Protein AF-A0A850MN80-F1 (afdb_monomer)

pLDDT: mean 93.45, std 7.49, range [56.69, 98.56]

Mean predicted aligned error: 3.31 Å

Radius of gyration: 13.98 Å; Cα contacts (8 Å, |Δi|>4): 41; chains: 1; bounding box: 30×23×40 Å

Foldseek 3Di:
DAPDPVGCPVVVVVVVLVVVLVVCVVVVQHSLLDDDDDDDPPRVVSVVVVVVSSVVSDVVSDDGPPDD

Sequence (68 aa):
MGECDFNNGNLKAQARINFVKRVLNRIGLDERRVNLYECGAAEFNRFLEAVNDTMGKLEKIGPNPLKN

Secondary structure (DSSP, 8-state):
----TTSSHHHHHHHHHHHHHHHHHHTTS-GGG-------TT-HHHHHHHHHHHHHHHHHH-S-TT--

Structure (mmCIF, N/CA/C/O backbone):
data_AF-A0A850MN80-F1
#
_entry.id   AF-A0A850MN80-F1
#
loop_
_atom_site.group_PDB
_atom_site.id
_atom_site.type_symbol
_atom_site.label_atom_id
_atom_site.label_alt_id
_atom_site.label_comp_id
_atom_site.label_asym_id
_atom_site.label_entity_id
_atom_site.label_seq_id
_atom_site.pdbx_PDB_ins_code
_atom_site.Cartn_x
_atom_site.Cartn_y
_atom_site.Cartn_z
_atom_site.occupancy
_atom_site.B_iso_or_equiv
_atom_site.auth_seq_id
_atom_site.auth_comp_id
_atom_site.auth_asym_id
_atom_site.auth_atom_id
_atom_site.pdbx_PDB_model_num
ATOM 1 N N . MET A 1 1 ? 1.211 0.411 -14.857 1.00 63.56 1 MET A N 1
ATOM 2 C CA . MET A 1 1 ? 1.216 -1.043 -14.606 1.00 63.56 1 MET A CA 1
ATOM 3 C C . MET A 1 1 ? 1.630 -1.759 -15.854 1.00 63.56 1 MET A C 1
ATOM 5 O O . MET A 1 1 ? 0.842 -1.826 -16.782 1.00 63.56 1 MET A O 1
ATOM 9 N N . GLY A 1 2 ? 2.873 -2.242 -15.898 1.00 66.88 2 GLY A N 1
ATOM 10 C CA . GLY A 1 2 ? 3.366 -2.967 -17.073 1.00 66.88 2 GLY A CA 1
ATOM 11 C C . GLY A 1 2 ? 4.855 -3.305 -17.068 1.00 66.88 2 GLY A C 1
ATOM 12 O O . GLY A 1 2 ? 5.235 -4.273 -17.705 1.00 66.88 2 GLY A O 1
ATOM 13 N N . GLU A 1 3 ? 5.679 -2.587 -16.304 1.00 80.00 3 GLU A N 1
ATOM 14 C CA . GLU A 1 3 ? 7.143 -2.770 -16.297 1.00 80.00 3 GLU A CA 1
ATOM 15 C C . GLU A 1 3 ? 7.625 -3.789 -15.256 1.00 80.00 3 GLU A C 1
ATOM 17 O O . GLU A 1 3 ? 8.648 -3.612 -14.606 1.00 80.00 3 GLU A O 1
ATOM 22 N N . CYS A 1 4 ? 6.854 -4.849 -15.015 1.00 88.94 4 CYS A N 1
ATOM 23 C CA . CYS A 1 4 ? 7.312 -5.883 -14.097 1.00 88.94 4 CYS A CA 1
ATOM 24 C C . CYS A 1 4 ? 8.332 -6.775 -14.808 1.00 88.94 4 CYS A C 1
ATOM 26 O O . CYS A 1 4 ? 7.965 -7.493 -15.737 1.00 88.94 4 CYS A O 1
ATOM 28 N N . ASP A 1 5 ? 9.560 -6.828 -14.288 1.00 90.25 5 ASP A N 1
ATOM 29 C CA . ASP A 1 5 ? 10.621 -7.734 -14.768 1.00 90.25 5 ASP A CA 1
ATOM 30 C C . ASP A 1 5 ? 10.193 -9.214 -14.783 1.00 90.25 5 ASP A C 1
ATOM 32 O O . ASP A 1 5 ? 10.743 -10.041 -15.505 1.00 90.25 5 ASP A O 1
ATOM 36 N N . PHE A 1 6 ? 9.166 -9.552 -13.999 1.00 92.56 6 PHE A N 1
ATOM 37 C CA . PHE A 1 6 ? 8.612 -10.895 -13.847 1.00 92.56 6 PHE A CA 1
ATOM 38 C C . PHE A 1 6 ? 7.205 -11.019 -14.453 1.00 92.56 6 PHE A C 1
ATOM 40 O O . PHE A 1 6 ? 6.323 -11.689 -13.902 1.00 92.56 6 PHE A O 1
ATOM 47 N N . ASN A 1 7 ? 6.982 -10.373 -15.599 1.00 90.62 7 ASN A N 1
ATOM 48 C CA . ASN A 1 7 ? 5.736 -10.359 -16.368 1.00 90.62 7 ASN A CA 1
ATOM 49 C C . ASN A 1 7 ? 4.566 -9.656 -15.656 1.00 90.62 7 ASN A C 1
ATOM 51 O O . ASN A 1 7 ? 4.289 -8.489 -15.899 1.00 90.62 7 ASN A O 1
ATOM 55 N N . ASN A 1 8 ? 3.830 -10.369 -14.796 1.00 93.56 8 ASN A N 1
ATOM 56 C CA . ASN A 1 8 ? 2.551 -9.906 -14.2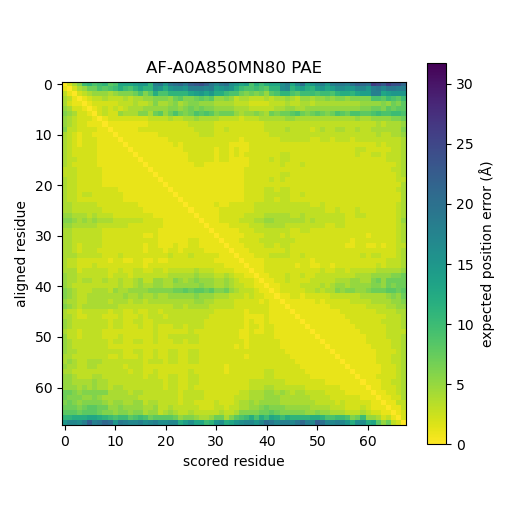37 1.00 93.56 8 ASN A CA 1
ATOM 57 C C . ASN A 1 8 ? 2.522 -9.867 -12.703 1.00 93.56 8 ASN A C 1
ATOM 59 O O . ASN A 1 8 ? 1.447 -9.880 -12.092 1.00 93.56 8 ASN A O 1
ATOM 63 N N . GLY A 1 9 ? 3.696 -9.833 -12.068 1.00 94.00 9 GLY A N 1
ATOM 64 C CA . GLY A 1 9 ? 3.827 -9.758 -10.612 1.00 94.00 9 GLY A CA 1
ATOM 65 C C . GLY A 1 9 ? 3.122 -8.536 -10.019 1.00 94.00 9 GLY A C 1
ATOM 66 O O . GLY A 1 9 ? 2.373 -8.666 -9.049 1.00 94.00 9 GLY A O 1
ATOM 67 N N . ASN A 1 10 ? 3.269 -7.373 -10.654 1.00 93.62 10 ASN A N 1
ATOM 68 C CA . ASN A 1 10 ? 2.581 -6.139 -10.266 1.00 93.62 10 ASN A CA 1
ATOM 69 C C . ASN A 1 10 ? 1.046 -6.249 -10.370 1.00 93.62 10 ASN A C 1
ATOM 71 O O . ASN A 1 10 ? 0.341 -5.835 -9.452 1.00 93.62 10 ASN A O 1
ATOM 75 N N . LEU A 1 11 ? 0.512 -6.874 -11.426 1.00 94.38 11 LEU A N 1
ATOM 76 C CA . LEU A 1 11 ? -0.933 -7.088 -11.591 1.00 94.38 11 LEU A CA 1
ATOM 77 C C . LEU A 1 11 ? -1.495 -8.001 -10.492 1.00 94.38 11 LEU A C 1
ATOM 79 O O . LEU A 1 11 ? -2.549 -7.727 -9.913 1.00 94.38 11 LEU A O 1
ATOM 83 N N . LYS A 1 12 ? -0.762 -9.067 -10.146 1.00 95.62 12 LYS A N 1
ATOM 84 C CA . LYS A 1 12 ? -1.112 -9.953 -9.025 1.00 95.62 12 LYS A CA 1
ATOM 85 C C . LYS A 1 12 ? -1.062 -9.215 -7.685 1.00 95.62 12 LYS A C 1
ATOM 87 O O . LYS A 1 12 ? -1.944 -9.420 -6.850 1.00 95.62 12 LYS A O 1
ATOM 92 N N . ALA A 1 13 ? -0.067 -8.351 -7.475 1.00 95.81 13 ALA A N 1
ATOM 93 C CA . ALA A 1 13 ? 0.023 -7.511 -6.283 1.00 95.81 13 ALA A CA 1
ATOM 94 C C . ALA A 1 13 ? -1.179 -6.560 -6.176 1.00 95.81 13 ALA A C 1
ATOM 96 O O . ALA A 1 13 ? -1.815 -6.508 -5.125 1.00 95.81 13 ALA A O 1
ATOM 97 N N . GLN A 1 14 ? -1.569 -5.900 -7.272 1.00 95.88 14 GLN A N 1
ATOM 98 C CA . GLN A 1 14 ? -2.746 -5.028 -7.302 1.00 95.88 14 GLN A CA 1
ATOM 99 C C . GLN A 1 14 ? -4.032 -5.779 -6.939 1.00 95.88 14 GLN A C 1
ATOM 101 O O . GLN A 1 14 ? -4.821 -5.297 -6.123 1.00 95.88 14 GLN A O 1
ATOM 106 N N . ALA A 1 15 ? -4.237 -6.982 -7.485 1.00 96.88 15 ALA A N 1
ATOM 107 C CA . ALA A 1 15 ? -5.400 -7.806 -7.156 1.00 96.88 15 ALA A CA 1
ATOM 108 C C . ALA A 1 15 ? -5.453 -8.162 -5.658 1.00 96.88 15 ALA A C 1
ATOM 110 O O . ALA A 1 15 ? -6.512 -8.066 -5.030 1.00 96.88 15 ALA A O 1
ATOM 111 N N . ARG A 1 16 ? -4.305 -8.518 -5.066 1.00 97.94 16 ARG A N 1
ATOM 112 C CA . ARG A 1 16 ? -4.186 -8.820 -3.630 1.00 97.94 16 ARG A CA 1
ATOM 113 C C . ARG A 1 16 ? -4.443 -7.587 -2.769 1.00 97.94 16 ARG A C 1
ATOM 115 O O . ARG A 1 16 ? -5.205 -7.680 -1.814 1.00 97.94 16 ARG A O 1
ATOM 122 N N 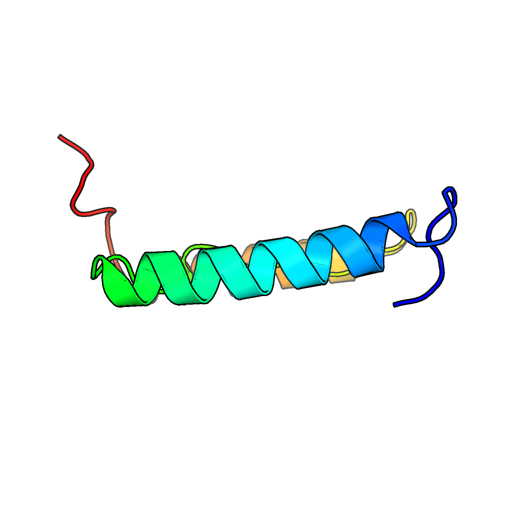. ILE A 1 17 ? -3.888 -6.431 -3.127 1.00 98.00 17 ILE A N 1
ATOM 123 C CA . ILE A 1 17 ? -4.103 -5.180 -2.387 1.00 98.00 17 ILE A CA 1
ATOM 124 C C . ILE A 1 17 ? -5.574 -4.764 -2.4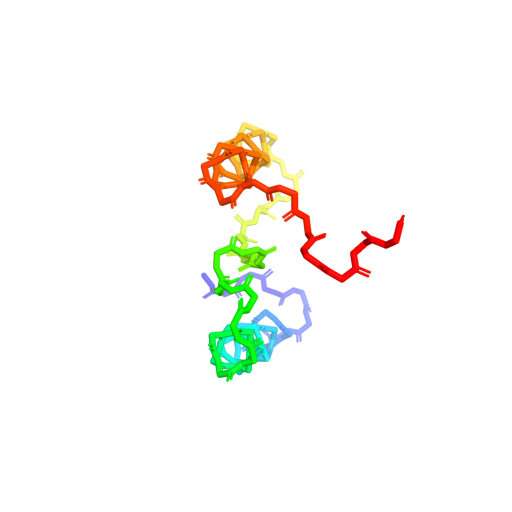36 1.00 98.00 17 ILE A C 1
ATOM 126 O O . ILE A 1 17 ? -6.138 -4.412 -1.404 1.00 98.00 17 ILE A O 1
ATOM 130 N N . ASN A 1 18 ? -6.242 -4.903 -3.584 1.00 98.00 18 ASN A N 1
ATOM 131 C CA . ASN A 1 18 ? -7.681 -4.649 -3.689 1.00 98.00 18 ASN A CA 1
ATOM 132 C C . ASN A 1 18 ? -8.501 -5.568 -2.771 1.00 98.00 18 ASN A C 1
ATOM 134 O O . ASN A 1 18 ? -9.495 -5.135 -2.190 1.00 98.00 18 ASN A O 1
ATOM 138 N N . PHE A 1 19 ? -8.104 -6.835 -2.630 1.00 98.56 19 PHE A N 1
ATOM 139 C CA . PHE A 1 19 ? -8.733 -7.749 -1.678 1.00 98.56 19 PHE A CA 1
ATOM 140 C C . PHE A 1 19 ? -8.483 -7.327 -0.225 1.00 98.56 19 PHE A C 1
ATOM 142 O O . PHE A 1 19 ? -9.437 -7.221 0.542 1.00 98.56 19 PHE A O 1
ATOM 149 N N . VAL A 1 20 ? -7.235 -7.014 0.134 1.00 98.50 20 VAL A N 1
ATOM 150 C CA . VAL A 1 20 ? -6.855 -6.546 1.478 1.00 98.50 20 VAL A CA 1
ATOM 151 C C . VAL A 1 20 ? -7.634 -5.291 1.868 1.00 98.50 20 VAL A C 1
ATOM 153 O O . VAL A 1 20 ? -8.188 -5.246 2.961 1.00 98.50 20 VAL A O 1
ATOM 156 N N . LYS A 1 21 ? -7.763 -4.311 0.966 1.00 98.25 21 LYS A N 1
ATOM 157 C CA . LYS A 1 21 ? -8.566 -3.098 1.185 1.00 98.25 21 LYS A CA 1
ATOM 158 C C . LYS A 1 21 ? -10.008 -3.420 1.587 1.00 98.25 21 LYS A C 1
ATOM 160 O O . LYS A 1 21 ? -10.486 -2.949 2.617 1.00 98.25 21 LYS A O 1
ATOM 165 N N . ARG A 1 22 ? -10.670 -4.324 0.852 1.00 98.44 22 ARG A N 1
ATOM 166 C CA . ARG A 1 22 ? -12.026 -4.789 1.200 1.00 98.44 22 ARG A CA 1
ATOM 167 C C . ARG A 1 22 ? -12.080 -5.471 2.566 1.00 98.44 22 ARG A C 1
ATOM 169 O O . ARG A 1 22 ? -13.040 -5.262 3.302 1.00 98.44 22 ARG A O 1
ATOM 176 N N . VAL A 1 23 ? -11.071 -6.277 2.906 1.00 98.25 23 VAL A N 1
ATOM 177 C CA . VAL A 1 23 ? -10.986 -6.928 4.221 1.00 98.25 23 VAL A CA 1
ATOM 178 C C . VAL A 1 23 ? -10.850 -5.887 5.329 1.00 98.25 23 VAL A C 1
ATOM 180 O O . VAL A 1 23 ? -11.640 -5.932 6.263 1.00 98.25 23 VAL A O 1
ATOM 183 N N . LEU A 1 24 ? -9.928 -4.926 5.203 1.00 97.25 24 LEU A N 1
ATOM 184 C CA . LEU A 1 24 ? -9.704 -3.864 6.192 1.00 97.25 24 LEU A CA 1
ATOM 185 C C . LEU A 1 24 ? -10.969 -3.048 6.462 1.00 97.25 24 LEU A C 1
ATOM 187 O O . LEU A 1 24 ? -11.311 -2.831 7.621 1.00 97.25 24 LEU A O 1
ATOM 191 N N . ASN A 1 25 ? -11.705 -2.665 5.415 1.00 96.69 25 ASN A N 1
ATOM 192 C CA . ASN A 1 25 ? -12.999 -2.003 5.581 1.00 96.69 25 ASN A CA 1
ATOM 193 C C . ASN A 1 25 ? -14.013 -2.894 6.303 1.00 96.69 25 ASN A C 1
ATOM 195 O O . ASN A 1 25 ? -14.701 -2.430 7.209 1.00 96.69 25 ASN A O 1
ATOM 199 N N . ARG A 1 26 ? -14.085 -4.183 5.950 1.00 97.69 26 ARG A N 1
ATOM 200 C CA . ARG A 1 26 ? -15.018 -5.129 6.579 1.00 97.69 26 ARG A CA 1
ATOM 201 C C . ARG A 1 26 ? -14.747 -5.338 8.070 1.00 97.69 26 ARG A C 1
ATOM 203 O O . ARG A 1 26 ? -15.692 -5.577 8.813 1.00 97.69 26 ARG A O 1
ATOM 210 N N . ILE A 1 27 ? -13.489 -5.257 8.497 1.00 95.81 27 ILE A N 1
ATOM 211 C CA . ILE A 1 27 ? -13.098 -5.393 9.909 1.00 95.81 27 ILE A CA 1
ATOM 212 C C . ILE A 1 27 ? -12.959 -4.045 10.635 1.00 95.81 27 ILE A C 1
ATOM 214 O O . ILE A 1 27 ? -12.480 -4.012 11.763 1.00 95.81 27 ILE A O 1
ATOM 218 N N . GLY A 1 28 ? -13.360 -2.935 10.005 1.00 94.69 28 GLY A N 1
ATOM 219 C CA . GLY A 1 28 ? -13.375 -1.610 10.632 1.00 94.69 28 GLY A CA 1
ATOM 220 C C . GLY A 1 28 ? -12.004 -0.946 10.801 1.00 94.69 28 GLY A C 1
ATOM 221 O O . GLY A 1 28 ? -11.872 -0.033 11.609 1.00 94.69 28 GLY A O 1
ATOM 222 N N . LEU A 1 29 ? -10.977 -1.374 10.056 1.00 95.19 29 LEU A N 1
ATOM 223 C CA . LEU A 1 29 ? -9.619 -0.818 10.151 1.00 95.19 29 LEU A CA 1
ATOM 224 C C . LEU A 1 29 ? -9.297 0.280 9.138 1.00 95.19 29 LEU A C 1
ATOM 226 O O . LEU A 1 29 ? -8.205 0.835 9.221 1.00 95.19 29 LEU A O 1
ATOM 230 N N . ASP A 1 30 ? -10.226 0.619 8.245 1.00 95.81 30 ASP A N 1
ATOM 231 C CA . ASP A 1 30 ? -10.044 1.568 7.138 1.00 95.81 30 ASP A CA 1
ATOM 232 C C . ASP A 1 30 ? -9.060 1.069 6.061 1.00 95.81 30 ASP A C 1
ATOM 234 O O . ASP A 1 30 ? -7.869 0.844 6.293 1.00 95.81 30 ASP A O 1
ATOM 238 N N . GLU A 1 31 ? -9.552 0.908 4.834 1.00 96.81 31 GLU A N 1
ATOM 239 C CA . GLU A 1 31 ? -8.753 0.449 3.696 1.00 96.81 31 GLU A CA 1
ATOM 240 C C . GLU A 1 31 ? -7.567 1.355 3.352 1.00 96.81 31 GLU A C 1
ATOM 242 O O . GLU A 1 31 ? -6.594 0.891 2.753 1.00 96.81 31 GLU A O 1
ATOM 247 N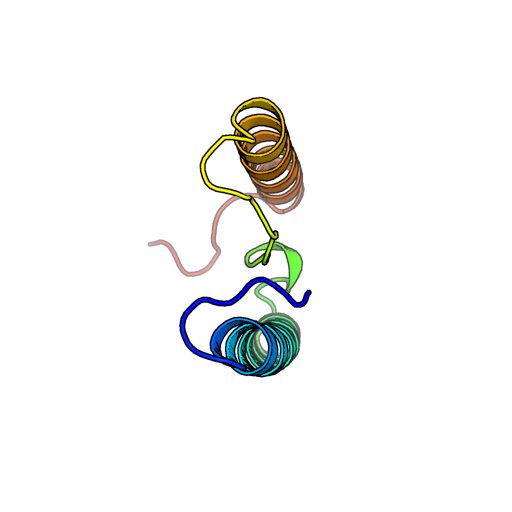 N . ARG A 1 32 ? -7.620 2.637 3.734 1.00 96.06 32 ARG A N 1
ATOM 248 C CA . ARG A 1 32 ? -6.574 3.621 3.436 1.00 96.06 32 ARG A CA 1
ATOM 249 C C . ARG A 1 32 ? -5.287 3.358 4.219 1.00 96.06 32 ARG A C 1
ATOM 251 O O . ARG A 1 32 ? -4.266 3.960 3.886 1.00 96.06 32 ARG A O 1
ATOM 258 N N . ARG A 1 33 ? -5.300 2.436 5.196 1.00 95.75 33 ARG A N 1
ATOM 259 C CA . ARG A 1 33 ? -4.096 1.959 5.899 1.00 95.75 33 ARG A CA 1
ATOM 260 C C . ARG A 1 33 ? -3.142 1.147 5.019 1.00 95.75 33 ARG A C 1
ATOM 262 O O . ARG A 1 33 ? -1.996 0.954 5.411 1.00 95.75 33 ARG A O 1
ATOM 269 N N . VAL A 1 34 ? -3.582 0.681 3.848 1.00 96.06 34 VAL A N 1
ATOM 270 C CA . VAL A 1 34 ? -2.732 -0.026 2.878 1.00 96.06 34 VAL A CA 1
ATOM 271 C C . VAL A 1 34 ? -2.887 0.613 1.503 1.00 96.06 34 VAL A C 1
ATOM 273 O O . VAL A 1 34 ? -3.991 0.733 0.978 1.00 96.06 34 VAL A O 1
ATOM 276 N N . ASN A 1 35 ? -1.771 0.983 0.878 1.00 94.38 35 ASN A N 1
ATOM 277 C CA . ASN A 1 35 ? -1.741 1.541 -0.471 1.00 94.38 35 ASN A CA 1
ATOM 278 C C . ASN A 1 35 ? -0.659 0.845 -1.302 1.00 94.38 35 ASN A C 1
ATOM 280 O O . ASN A 1 35 ? 0.340 0.376 -0.762 1.00 94.38 35 ASN A O 1
ATOM 284 N N . LEU A 1 36 ? -0.882 0.768 -2.613 1.00 95.75 36 LEU A N 1
ATOM 285 C CA . LEU A 1 36 ? 0.092 0.277 -3.580 1.00 95.75 36 LEU A CA 1
ATOM 286 C C . LEU A 1 36 ? 0.363 1.399 -4.572 1.00 95.75 36 LEU A C 1
ATOM 288 O O . LEU A 1 36 ? -0.578 1.967 -5.124 1.00 95.75 36 LEU A O 1
ATOM 292 N N . TYR A 1 37 ? 1.640 1.682 -4.788 1.00 95.12 37 TYR A N 1
ATOM 293 C CA . TYR A 1 37 ? 2.111 2.649 -5.767 1.00 95.12 37 TYR A CA 1
ATOM 294 C C . TYR A 1 37 ? 3.112 1.954 -6.674 1.00 95.12 37 TYR A C 1
ATOM 296 O O . TYR A 1 37 ? 3.828 1.045 -6.251 1.00 95.12 37 TYR A O 1
ATOM 304 N N . GLU A 1 38 ? 3.159 2.393 -7.920 1.00 91.88 38 GLU A N 1
ATOM 305 C CA . GLU A 1 38 ? 4.224 2.011 -8.833 1.00 91.88 38 GLU A CA 1
ATOM 306 C C . GLU A 1 38 ? 5.332 3.045 -8.767 1.00 91.88 38 GLU A C 1
ATOM 308 O O . GLU A 1 38 ? 5.050 4.244 -8.767 1.00 91.88 38 GLU A O 1
ATOM 313 N N . CYS A 1 39 ? 6.567 2.567 -8.707 1.00 92.88 39 CYS A N 1
ATOM 314 C CA . CYS A 1 39 ? 7.759 3.392 -8.689 1.00 92.88 39 CYS A CA 1
ATOM 315 C C . CYS A 1 39 ? 8.852 2.657 -9.465 1.00 92.88 39 CYS A C 1
ATOM 317 O O . CYS A 1 39 ? 9.219 1.539 -9.098 1.00 92.88 39 CYS A O 1
ATOM 319 N N . GLY A 1 40 ? 9.344 3.269 -10.537 1.00 91.25 40 GLY A N 1
ATOM 320 C CA . GLY A 1 40 ? 10.521 2.801 -11.259 1.00 91.25 40 GLY A CA 1
ATOM 321 C C . GLY A 1 40 ? 11.802 3.005 -10.446 1.00 91.25 40 GLY A C 1
ATOM 322 O O . GLY A 1 40 ? 11.845 3.808 -9.512 1.00 91.25 40 GLY A O 1
ATOM 323 N N . ALA A 1 41 ? 12.875 2.304 -10.825 1.00 90.19 41 ALA A N 1
ATOM 324 C CA . ALA A 1 41 ? 14.143 2.305 -10.086 1.00 90.19 41 ALA A CA 1
ATOM 325 C C . ALA A 1 41 ? 14.798 3.697 -9.954 1.00 90.19 41 ALA A C 1
ATOM 327 O O . ALA A 1 41 ? 15.504 3.955 -8.984 1.00 90.19 41 ALA A O 1
ATOM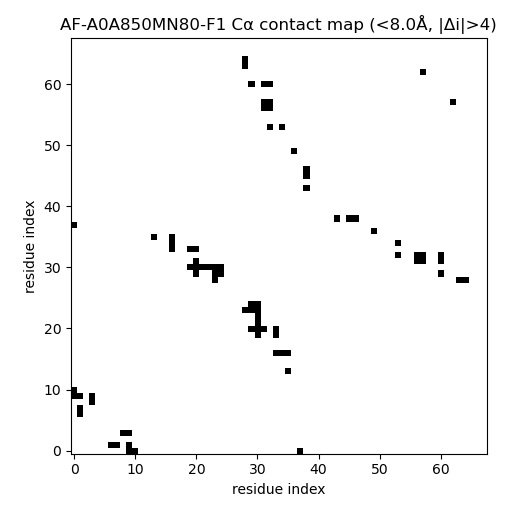 328 N N . ALA A 1 42 ? 14.550 4.596 -10.911 1.00 93.69 42 ALA A N 1
ATOM 329 C CA . ALA A 1 42 ? 15.084 5.959 -10.926 1.00 93.6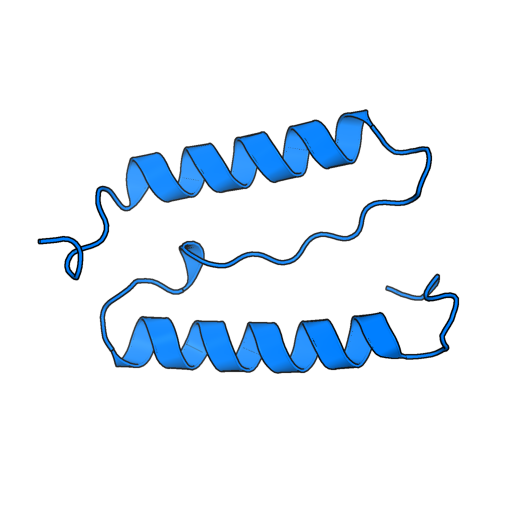9 42 ALA A CA 1
ATOM 330 C C . ALA A 1 42 ? 14.060 7.034 -10.497 1.00 93.69 42 ALA A C 1
ATOM 332 O O . ALA A 1 42 ? 14.377 8.222 -10.500 1.00 93.69 42 ALA A O 1
ATOM 333 N N . GLU A 1 43 ? 12.836 6.658 -10.113 1.00 94.75 43 GLU A N 1
ATOM 334 C CA . GLU A 1 43 ? 11.762 7.609 -9.790 1.00 94.75 43 GLU A CA 1
ATOM 335 C C . GLU A 1 43 ? 11.754 8.018 -8.300 1.00 94.75 43 GLU A C 1
ATOM 337 O O . GLU A 1 43 ? 10.751 7.877 -7.602 1.00 94.75 43 GLU A O 1
ATOM 342 N N . PHE A 1 44 ? 12.861 8.565 -7.786 1.00 95.31 44 PHE A N 1
ATOM 343 C CA . PHE A 1 44 ? 12.972 8.929 -6.360 1.00 95.31 44 PHE A CA 1
ATOM 344 C C . PHE A 1 44 ? 11.876 9.899 -5.878 1.00 95.31 44 PHE A C 1
ATOM 346 O O . PHE A 1 44 ? 11.302 9.710 -4.807 1.00 95.31 44 PHE A O 1
ATOM 353 N N . ASN A 1 45 ? 11.530 10.908 -6.682 1.00 97.31 45 ASN A N 1
ATOM 354 C CA . ASN A 1 45 ? 10.474 11.862 -6.323 1.00 97.31 45 ASN A CA 1
ATOM 355 C C . ASN A 1 45 ? 9.108 11.178 -6.175 1.00 97.31 45 ASN A C 1
ATOM 357 O O . ASN A 1 45 ? 8.361 11.486 -5.251 1.00 97.31 45 ASN A O 1
ATOM 361 N N . ARG A 1 46 ? 8.814 10.186 -7.021 1.00 95.94 46 ARG A N 1
ATOM 362 C CA . ARG A 1 46 ? 7.568 9.419 -6.951 1.00 95.94 46 ARG A CA 1
ATOM 363 C C . ARG A 1 46 ? 7.503 8.549 -5.699 1.00 95.94 46 ARG A C 1
ATOM 365 O O . ARG A 1 46 ? 6.441 8.414 -5.094 1.00 95.94 46 ARG A O 1
ATOM 372 N N . PHE A 1 47 ? 8.640 7.999 -5.276 1.00 96.06 47 PHE A N 1
ATOM 373 C CA . PHE A 1 47 ? 8.746 7.323 -3.985 1.00 96.06 47 PHE A CA 1
ATOM 374 C C . PHE A 1 47 ? 8.440 8.282 -2.824 1.00 96.06 47 PHE A C 1
ATOM 376 O O . PHE A 1 47 ? 7.634 7.944 -1.956 1.00 96.06 47 PHE A O 1
ATOM 383 N N . LEU A 1 48 ? 9.019 9.490 -2.824 1.00 97.88 48 LEU A N 1
ATOM 384 C CA . LEU A 1 48 ? 8.737 10.500 -1.796 1.00 97.88 48 LEU A CA 1
ATOM 385 C C . LEU A 1 48 ? 7.255 10.895 -1.761 1.00 97.88 48 LEU A C 1
ATOM 387 O O . LEU A 1 48 ? 6.666 10.968 -0.684 1.00 97.88 48 LEU A O 1
ATOM 391 N N . GLU A 1 49 ? 6.634 11.106 -2.922 1.00 97.75 49 GLU A N 1
ATOM 3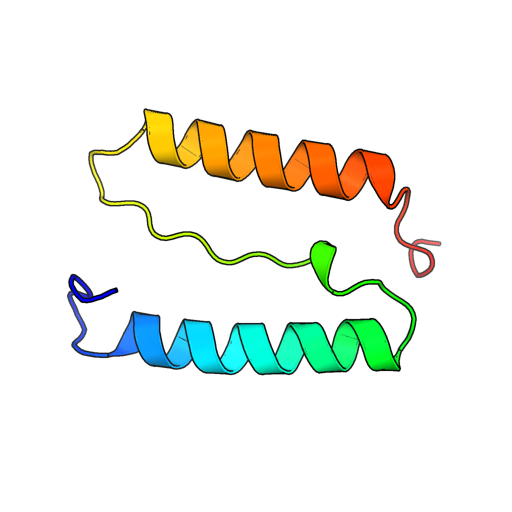92 C CA . GLU A 1 49 ? 5.198 11.384 -3.031 1.00 97.75 49 GLU A CA 1
ATOM 393 C C . GLU A 1 49 ? 4.350 10.248 -2.446 1.00 97.75 49 GLU A C 1
ATOM 395 O O . GLU A 1 49 ? 3.449 10.503 -1.648 1.00 97.75 49 GLU A O 1
ATOM 400 N N . ALA A 1 50 ? 4.669 8.991 -2.773 1.00 97.12 50 ALA A N 1
ATOM 401 C CA . ALA A 1 50 ? 3.962 7.819 -2.259 1.00 97.12 50 ALA A CA 1
ATOM 402 C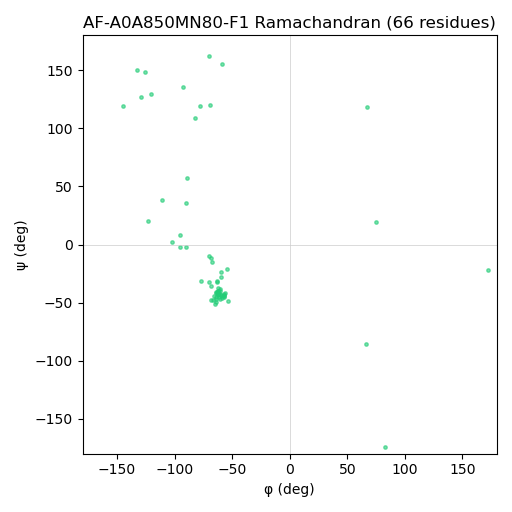 C . ALA A 1 50 ? 4.066 7.685 -0.730 1.00 97.12 50 ALA A C 1
ATOM 404 O O . ALA A 1 50 ? 3.084 7.334 -0.061 1.00 97.12 50 ALA A O 1
ATOM 405 N N . VAL A 1 51 ? 5.242 7.977 -0.164 1.00 96.69 51 VAL A N 1
ATOM 406 C CA . VAL A 1 51 ? 5.453 8.000 1.290 1.00 96.69 51 VAL A CA 1
ATOM 407 C C . VAL A 1 51 ? 4.627 9.115 1.924 1.00 96.69 51 VAL A C 1
ATOM 409 O O . VAL A 1 51 ? 3.856 8.840 2.843 1.00 96.69 51 VAL A O 1
ATOM 412 N N . ASN A 1 52 ? 4.720 10.341 1.409 1.00 97.81 52 ASN A N 1
ATOM 413 C CA . ASN A 1 52 ? 4.002 11.495 1.953 1.00 97.81 52 ASN A CA 1
ATOM 414 C C . ASN A 1 52 ? 2.478 11.320 1.879 1.00 97.81 52 ASN A C 1
ATOM 416 O O . ASN A 1 52 ? 1.783 11.597 2.856 1.00 97.81 52 ASN A O 1
ATOM 420 N N . ASP A 1 53 ? 1.950 10.801 0.768 1.00 97.25 53 ASP A N 1
ATOM 421 C CA . ASP A 1 53 ? 0.522 10.493 0.625 1.00 97.25 53 ASP A CA 1
ATOM 422 C C . ASP A 1 53 ? 0.074 9.418 1.628 1.00 97.25 53 ASP A C 1
ATOM 424 O O . ASP A 1 53 ? -0.959 9.548 2.289 1.00 97.25 53 ASP A O 1
ATOM 428 N N . THR A 1 54 ? 0.882 8.370 1.811 1.00 95.88 54 THR A N 1
ATOM 429 C CA . THR A 1 54 ? 0.587 7.314 2.788 1.00 95.88 54 THR A CA 1
ATOM 430 C C . THR A 1 54 ? 0.593 7.853 4.216 1.00 95.88 54 THR A C 1
ATOM 432 O O . THR A 1 54 ? -0.341 7.576 4.969 1.00 95.88 54 THR A O 1
ATOM 435 N N . MET A 1 55 ? 1.589 8.660 4.581 1.00 96.44 55 MET A N 1
ATOM 436 C CA . MET A 1 55 ? 1.671 9.275 5.906 1.00 96.44 55 MET A CA 1
ATOM 437 C C . MET A 1 55 ? 0.506 10.236 6.150 1.00 96.44 55 MET A C 1
ATOM 439 O O . MET A 1 55 ? -0.187 10.095 7.154 1.00 96.44 55 MET A O 1
ATOM 443 N N . GLY A 1 56 ? 0.193 11.117 5.196 1.00 97.06 56 GLY A N 1
ATOM 444 C CA . GLY A 1 56 ? -0.930 12.051 5.316 1.00 97.06 56 GLY A CA 1
ATOM 445 C C . GLY A 1 56 ? -2.295 11.358 5.417 1.00 97.06 56 GLY A C 1
ATOM 446 O O . GLY A 1 56 ? -3.203 11.851 6.091 1.00 97.06 56 GLY A O 1
ATOM 447 N N . LYS A 1 57 ? -2.468 10.187 4.788 1.00 95.62 57 LYS A N 1
ATOM 448 C CA . LYS A 1 57 ? -3.653 9.337 4.995 1.00 95.62 57 LYS A CA 1
ATOM 449 C C . LYS A 1 57 ? -3.671 8.740 6.400 1.00 95.62 57 LYS A C 1
ATOM 451 O O . LYS A 1 57 ? -4.704 8.809 7.060 1.00 95.62 57 LYS A O 1
ATOM 456 N N . LEU A 1 58 ? -2.556 8.174 6.861 1.00 95.50 58 LEU A N 1
ATOM 457 C CA . LEU A 1 58 ? -2.459 7.555 8.186 1.00 95.50 58 LEU A CA 1
ATOM 458 C C . LEU A 1 58 ? -2.687 8.563 9.318 1.00 95.50 58 LEU A C 1
ATOM 460 O O . LEU A 1 58 ? -3.407 8.240 10.260 1.00 95.50 58 LEU A O 1
ATOM 464 N N . GLU A 1 59 ? -2.164 9.783 9.199 1.00 96.31 59 GLU A N 1
ATOM 465 C CA . GLU A 1 59 ? -2.408 10.873 10.151 1.00 96.31 59 GLU A CA 1
ATOM 466 C C . GLU A 1 59 ? -3.903 11.183 10.296 1.00 96.31 59 GLU A C 1
ATOM 468 O O . GLU A 1 59 ? -4.402 11.315 11.411 1.00 96.31 59 GLU A O 1
ATOM 473 N N . LYS A 1 60 ? -4.648 11.218 9.182 1.00 96.12 60 LYS A N 1
ATOM 474 C CA . LYS A 1 60 ? -6.101 11.464 9.183 1.00 96.12 60 LYS A CA 1
ATOM 475 C C . LYS A 1 60 ? -6.916 10.305 9.759 1.00 96.12 60 LYS A C 1
ATOM 477 O O . LYS A 1 60 ? -7.985 10.537 10.312 1.00 96.12 60 LYS A O 1
ATOM 482 N N . ILE A 1 61 ? -6.457 9.066 9.581 1.00 95.31 61 ILE A N 1
ATOM 483 C CA . ILE A 1 61 ? -7.130 7.865 10.110 1.00 95.31 61 ILE A CA 1
ATOM 484 C C . ILE A 1 61 ? -6.853 7.714 11.614 1.00 95.31 61 ILE A C 1
ATOM 486 O O . ILE A 1 61 ? -7.687 7.194 12.352 1.00 95.31 61 ILE A O 1
ATOM 490 N N . GLY A 1 62 ? -5.682 8.161 12.070 1.00 93.38 62 GLY A N 1
ATOM 491 C CA . GLY A 1 62 ? -5.250 8.030 13.452 1.00 93.38 62 GLY A CA 1
ATOM 492 C C . GLY A 1 62 ? -4.640 6.657 13.781 1.00 93.38 62 GLY A C 1
ATOM 493 O O . GLY A 1 62 ? -4.414 5.812 12.897 1.00 93.38 62 GLY A O 1
ATOM 494 N N . PRO A 1 63 ? -4.325 6.418 15.067 1.00 93.81 63 PRO A N 1
ATOM 495 C CA . PRO A 1 63 ? -3.600 5.231 15.514 1.00 93.81 63 PRO A CA 1
ATOM 496 C C . PRO A 1 63 ? -4.328 3.932 15.149 1.00 93.81 63 PRO A C 1
ATOM 498 O O . PRO A 1 63 ? -5.539 3.909 14.938 1.00 93.81 63 PRO A O 1
ATOM 501 N N . ASN A 1 64 ? -3.576 2.836 15.031 1.00 92.75 64 ASN A N 1
ATOM 502 C CA . ASN A 1 64 ? -4.157 1.520 14.772 1.00 92.75 64 ASN A CA 1
ATOM 503 C C . ASN A 1 64 ? -4.935 1.051 16.019 1.00 92.75 64 ASN A C 1
ATOM 505 O O . ASN A 1 64 ? -4.303 0.883 17.060 1.00 92.75 64 ASN A O 1
ATOM 509 N N . PRO A 1 65 ? -6.254 0.797 15.929 1.00 90.19 65 PRO A N 1
ATOM 510 C CA . PRO A 1 65 ? -7.071 0.399 17.078 1.00 90.19 65 PRO A CA 1
ATOM 511 C C . PRO A 1 65 ? -6.734 -0.999 17.625 1.00 90.19 65 PRO A C 1
ATOM 513 O O . PRO A 1 65 ? -7.196 -1.349 18.702 1.00 90.19 65 PRO A O 1
ATOM 516 N N . LEU A 1 66 ? -5.938 -1.801 16.906 1.00 91.12 66 LEU A N 1
ATOM 517 C CA . LEU A 1 66 ? -5.432 -3.097 17.381 1.00 91.12 66 LEU A CA 1
ATOM 518 C C . LEU A 1 66 ? -4.090 -2.991 18.115 1.00 91.12 66 LEU A C 1
ATOM 520 O O . LEU A 1 66 ? -3.535 -4.006 18.534 1.00 91.12 66 LEU A O 1
ATOM 524 N N . LYS A 1 67 ? -3.517 -1.787 18.196 1.00 82.81 67 LYS A N 1
ATOM 525 C CA . LYS A 1 67 ? -2.265 -1.562 18.908 1.00 82.81 67 LYS A CA 1
ATOM 526 C C . LYS A 1 67 ? -2.583 -1.407 20.397 1.00 82.81 67 LYS A C 1
ATOM 528 O O . LYS A 1 67 ? -3.174 -0.403 20.782 1.00 82.81 67 LYS A O 1
ATOM 533 N N . ASN A 1 68 ? -2.199 -2.416 21.179 1.00 56.69 68 ASN A N 1
ATOM 534 C CA . ASN A 1 68 ? -2.141 -2.354 22.642 1.00 56.69 68 ASN A CA 1
ATOM 535 C C . ASN A 1 68 ? -1.116 -1.314 23.105 1.00 56.69 68 ASN A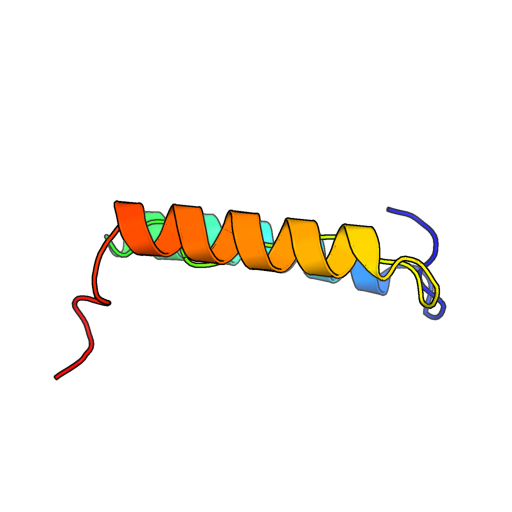 C 1
ATOM 537 O O . ASN A 1 68 ? -0.053 -1.207 22.443 1.00 56.69 68 ASN A O 1
#

Solvent-accessible surface area (backbone atoms only — not comparable to full-atom values): 4284 Å² total; per-residue (Å²): 142,75,88,37,95,70,65,55,54,60,61,55,48,51,56,50,52,57,51,48,29,55,48,29,47,74,73,71,64,46,32,72,78,60,84,87,81,88,66,62,97,84,38,62,68,56,49,52,50,52,50,51,54,48,49,60,45,39,65,76,70,48,80,65,88,83,64,127

Nearest PDB structures (foldseek):
  8vb0-assembly1_K  TM=3.855E-01  e=7.072E+00  Pectobacterium phage PhiM1